Protein AF-K6DZ42-F1 (afdb_monomer_lite)

Structure (mmCIF, N/CA/C/O backbone):
data_AF-K6DZ42-F1
#
_entry.id   AF-K6DZ42-F1
#
loop_
_atom_site.group_PDB
_atom_site.id
_atom_site.type_symbol
_atom_site.label_atom_id
_atom_site.label_alt_id
_atom_site.label_comp_id
_atom_site.label_asym_id
_atom_site.label_entity_id
_atom_site.label_seq_id
_atom_site.pdbx_PDB_ins_code
_atom_site.Cartn_x
_atom_site.Cartn_y
_atom_site.Cartn_z
_atom_site.occupancy
_atom_site.B_iso_or_equiv
_atom_site.auth_seq_id
_atom_site.auth_comp_id
_atom_site.auth_asym_id
_atom_site.auth_atom_id
_atom_site.pdbx_PDB_model_num
ATOM 1 N N . MET A 1 1 ? -9.748 8.668 15.083 1.00 78.50 1 MET A N 1
ATOM 2 C CA . MET A 1 1 ? -9.147 7.581 15.890 1.00 78.50 1 MET A CA 1
ATOM 3 C C . MET A 1 1 ? -9.919 6.314 15.583 1.00 78.50 1 MET A C 1
ATOM 5 O O . MET A 1 1 ? -11.141 6.363 15.628 1.00 78.50 1 MET A O 1
ATOM 9 N N . GLN A 1 2 ? -9.238 5.230 15.219 1.00 89.94 2 GLN A N 1
ATOM 10 C CA . GLN A 1 2 ? -9.863 3.921 15.007 1.00 89.94 2 GLN A CA 1
ATOM 11 C C . GLN A 1 2 ? -9.463 2.996 16.152 1.00 89.94 2 GLN A C 1
ATOM 13 O O . GLN A 1 2 ? -8.294 2.955 16.528 1.00 89.94 2 GLN A O 1
ATOM 18 N N . SER A 1 3 ? -10.427 2.255 16.686 1.00 91.00 3 SER A N 1
ATOM 19 C CA . SER A 1 3 ? -10.203 1.271 17.743 1.00 91.00 3 SER A CA 1
ATOM 20 C C . SER A 1 3 ? -10.689 -0.079 17.245 1.00 91.00 3 SER A C 1
ATOM 22 O O . SER A 1 3 ? -11.864 -0.215 16.910 1.00 91.00 3 SER A O 1
ATOM 24 N N . VAL A 1 4 ? -9.799 -1.063 17.177 1.00 92.56 4 VAL A N 1
ATOM 25 C CA . VAL A 1 4 ? -10.133 -2.428 16.754 1.00 92.56 4 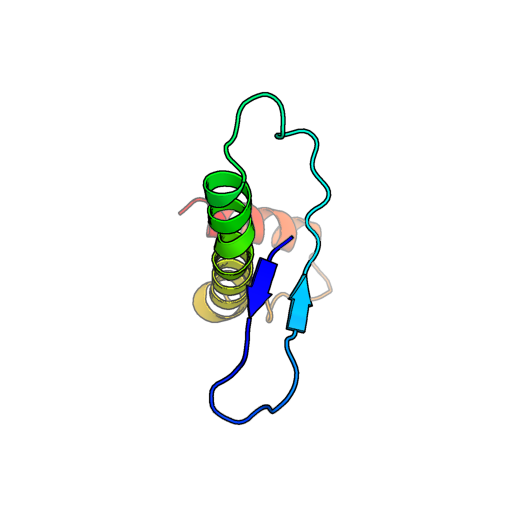VAL A CA 1
ATOM 26 C C . VAL A 1 4 ? -9.805 -3.375 17.895 1.00 92.56 4 VAL A C 1
ATOM 28 O O . VAL A 1 4 ? -8.748 -3.256 18.509 1.00 92.56 4 VAL A O 1
ATOM 31 N N . ARG A 1 5 ? -10.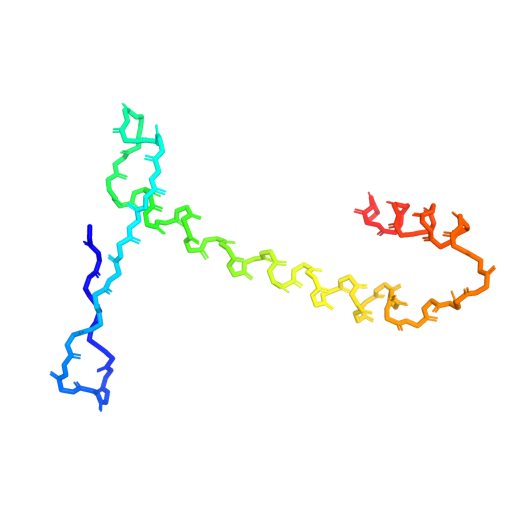705 -4.316 18.179 1.00 94.00 5 ARG A N 1
ATOM 32 C CA . ARG A 1 5 ? -10.439 -5.435 19.082 1.00 94.00 5 ARG A CA 1
ATOM 33 C C . ARG A 1 5 ? -10.355 -6.721 18.253 1.00 94.00 5 ARG A C 1
ATOM 35 O O . ARG A 1 5 ? -11.393 -7.165 17.762 1.00 94.00 5 ARG A O 1
ATOM 42 N N . PRO A 1 6 ? -9.156 -7.292 18.058 1.00 93.50 6 PRO A N 1
ATOM 43 C CA . PRO A 1 6 ? -8.998 -8.598 17.424 1.00 93.50 6 PRO A CA 1
ATOM 44 C C . PRO A 1 6 ? -9.759 -9.695 18.182 1.00 93.50 6 PRO A C 1
ATOM 46 O O . PRO A 1 6 ? -9.929 -9.603 19.398 1.00 93.50 6 PRO A O 1
ATOM 49 N N . ALA A 1 7 ? -10.208 -10.735 17.469 1.00 87.31 7 ALA A N 1
ATOM 50 C CA . ALA A 1 7 ? -11.068 -11.787 18.024 1.00 87.31 7 ALA A CA 1
ATOM 51 C C . ALA A 1 7 ? -10.439 -12.562 19.203 1.00 87.31 7 ALA A C 1
ATOM 53 O O . ALA A 1 7 ? -11.174 -13.086 20.033 1.00 87.31 7 ALA A O 1
ATOM 54 N N . ASP A 1 8 ? -9.112 -12.536 19.336 1.00 92.69 8 ASP A N 1
ATOM 55 C CA . ASP A 1 8 ? -8.362 -13.255 20.373 1.00 92.69 8 ASP A CA 1
ATOM 56 C C . ASP A 1 8 ? -7.640 -12.327 21.366 1.00 92.69 8 ASP A C 1
ATOM 58 O O . ASP A 1 8 ? -6.815 -12.777 22.161 1.00 92.69 8 ASP A O 1
ATOM 62 N N . GLU A 1 9 ? -7.945 -11.025 21.355 1.00 91.44 9 GLU A N 1
ATOM 63 C CA . GLU A 1 9 ? -7.310 -10.051 22.248 1.00 91.44 9 GLU A CA 1
ATOM 64 C C . GLU A 1 9 ? -8.295 -9.419 23.243 1.00 91.44 9 GLU A C 1
ATOM 66 O O . GLU A 1 9 ? -9.480 -9.192 22.968 1.00 91.44 9 GLU A O 1
ATOM 71 N N . LEU A 1 10 ? -7.793 -9.136 24.452 1.00 91.06 10 LEU A N 1
ATOM 72 C CA . LEU A 1 10 ? -8.568 -8.501 25.523 1.00 91.06 10 LEU A CA 1
ATOM 73 C C . LEU A 1 10 ? -8.629 -6.977 25.363 1.00 91.06 10 LEU A C 1
ATOM 75 O O . LEU A 1 10 ? -9.643 -6.360 25.687 1.00 91.06 10 LEU A O 1
ATOM 79 N N . PHE A 1 11 ? -7.547 -6.377 24.870 1.00 92.62 11 PHE A N 1
ATOM 80 C CA . PHE A 1 11 ? -7.392 -4.931 24.776 1.00 92.62 11 PHE A CA 1
ATOM 81 C C . PHE A 1 11 ? -7.696 -4.419 23.366 1.00 92.62 11 PHE A C 1
ATOM 83 O O . PHE A 1 11 ? -7.579 -5.139 22.377 1.00 92.62 11 PHE A O 1
ATOM 90 N N . PHE A 1 12 ? -8.110 -3.155 23.282 1.00 93.06 12 PHE A N 1
ATOM 91 C CA . PHE A 1 12 ? -8.299 -2.478 22.004 1.00 93.06 12 PHE A CA 1
ATOM 92 C C . PHE A 1 12 ? -6.960 -1.975 21.472 1.00 93.06 12 PHE A C 1
ATOM 94 O O . PHE A 1 12 ? -6.179 -1.358 22.198 1.00 93.06 12 PHE A O 1
ATOM 101 N N . ILE A 1 13 ? -6.741 -2.163 20.175 1.00 92.56 13 ILE A N 1
ATOM 102 C CA . ILE A 1 13 ? -5.669 -1.508 19.439 1.00 92.56 13 ILE A CA 1
ATOM 103 C C . ILE A 1 13 ? -6.207 -0.173 18.942 1.00 92.56 13 ILE A C 1
ATOM 105 O O . ILE A 1 13 ? -7.168 -0.114 18.169 1.00 92.56 13 ILE A O 1
ATOM 109 N N . HIS A 1 14 ? -5.570 0.903 19.388 1.00 92.38 14 HIS A N 1
ATOM 110 C CA . HIS A 1 14 ? -5.914 2.260 18.999 1.00 92.38 14 HIS A CA 1
ATOM 111 C C . HIS A 1 14 ? -4.962 2.763 17.918 1.00 92.38 14 HIS A C 1
ATOM 113 O O . HIS A 1 14 ? -3.745 2.748 18.083 1.00 92.38 14 HIS A O 1
ATOM 119 N N . SER A 1 15 ? -5.526 3.225 16.808 1.00 92.12 15 SER A N 1
ATOM 120 C CA . SER A 1 15 ? -4.801 3.798 15.678 1.00 92.12 15 SER A CA 1
ATOM 121 C C . SER A 1 15 ? -5.197 5.253 15.453 1.00 92.12 15 SER A C 1
ATOM 123 O O . SER A 1 15 ? -6.376 5.634 15.508 1.00 92.12 15 SER A O 1
ATOM 125 N N . PHE A 1 16 ? -4.188 6.070 15.171 1.00 92.25 16 PHE A N 1
ATOM 126 C CA . PHE A 1 16 ? -4.325 7.495 14.907 1.00 92.25 16 PHE A CA 1
ATOM 127 C C . PHE A 1 16 ? -3.902 7.785 13.469 1.00 92.25 16 PHE A C 1
ATOM 129 O O . PHE A 1 16 ? -2.870 7.304 13.009 1.00 92.25 16 PHE A O 1
ATOM 136 N N . PHE A 1 17 ? -4.707 8.583 12.771 1.00 90.94 17 PHE A N 1
ATOM 137 C CA . PHE A 1 17 ? -4.444 9.012 11.402 1.00 90.94 17 PHE A CA 1
ATOM 138 C C . PHE A 1 17 ? -4.139 10.502 11.427 1.00 90.94 17 PHE A C 1
ATOM 140 O O . PHE A 1 17 ? -4.954 11.286 11.910 1.00 90.94 17 PHE A O 1
ATOM 147 N N . VAL A 1 18 ? -2.965 10.874 10.925 1.00 91.88 18 VAL A N 1
ATOM 148 C CA . VAL A 1 18 ? -2.545 12.269 10.769 1.00 91.88 18 VAL A CA 1
ATOM 149 C C . VAL A 1 18 ? -2.606 12.588 9.285 1.00 91.88 18 VAL A C 1
ATOM 151 O O . VAL A 1 18 ? -1.949 11.929 8.481 1.00 91.88 18 VAL A O 1
ATOM 154 N N . THR A 1 19 ? -3.429 13.558 8.903 1.00 91.12 19 THR A N 1
ATOM 155 C CA . THR A 1 19 ? -3.666 13.900 7.500 1.00 91.12 19 THR A CA 1
ATOM 156 C C . THR A 1 19 ? -4.016 15.375 7.366 1.00 91.12 19 THR A C 1
ATOM 158 O O . THR A 1 19 ? -4.377 16.000 8.348 1.00 91.12 19 THR A O 1
ATOM 161 N N . LYS A 1 20 ? -3.906 15.924 6.153 1.00 91.88 20 LYS A N 1
ATOM 162 C CA . LYS A 1 20 ? -4.431 17.257 5.801 1.00 91.88 20 LYS A CA 1
ATOM 163 C C . LYS A 1 20 ? -5.790 17.177 5.091 1.00 91.88 20 LYS A C 1
ATOM 165 O O . LYS A 1 20 ? -6.307 18.183 4.622 1.00 91.88 20 LYS A O 1
ATOM 170 N N . LEU A 1 21 ? -6.339 15.968 4.950 1.00 87.81 21 LEU A N 1
ATOM 171 C CA . LEU A 1 21 ? -7.567 15.687 4.198 1.00 87.81 21 LEU A CA 1
ATOM 172 C C . LEU A 1 21 ? -8.854 15.955 4.998 1.00 87.81 21 LEU A C 1
ATOM 174 O O . LEU A 1 21 ? -9.947 15.798 4.462 1.00 87.81 21 LEU A O 1
ATOM 178 N N . GLU A 1 22 ? -8.734 16.385 6.254 1.00 79.81 22 GLU A N 1
ATOM 179 C CA . GLU A 1 22 ? -9.844 16.638 7.187 1.00 79.81 22 GLU A CA 1
ATOM 180 C C . GLU A 1 22 ? -10.910 17.623 6.687 1.00 79.81 22 GLU A C 1
ATOM 182 O O . GLU A 1 22 ? -12.053 17.557 7.125 1.00 79.81 22 GLU A O 1
ATOM 187 N N . VAL A 1 23 ? -10.560 18.523 5.762 1.00 79.31 23 VAL A N 1
ATOM 188 C CA . VAL A 1 23 ? -11.487 19.532 5.223 1.00 79.31 23 VAL A CA 1
ATOM 189 C C . VAL A 1 23 ? -12.431 18.939 4.169 1.00 79.31 23 VAL A C 1
ATOM 191 O O . VAL A 1 23 ? -13.510 19.477 3.936 1.00 79.31 23 VAL A O 1
ATOM 194 N N . THR A 1 24 ? -12.040 17.844 3.510 1.00 86.00 24 THR A N 1
ATOM 195 C CA . THR A 1 24 ? -12.752 17.303 2.334 1.00 86.00 24 THR A CA 1
ATOM 196 C C . THR A 1 24 ? -13.255 15.875 2.542 1.00 86.00 24 THR A C 1
ATOM 198 O O . THR A 1 24 ? -14.178 15.457 1.851 1.00 86.00 24 THR A O 1
ATOM 201 N N . PHE A 1 25 ? -12.680 15.129 3.486 1.00 90.69 25 PHE A N 1
ATOM 202 C CA . PHE A 1 25 ? -12.971 13.712 3.693 1.00 90.69 25 PHE A CA 1
ATOM 203 C C . PHE A 1 25 ? -13.604 13.471 5.060 1.00 90.69 25 PHE A C 1
ATOM 205 O O . PHE A 1 25 ? -13.174 14.050 6.062 1.00 90.69 25 PHE A O 1
ATOM 212 N N . SER A 1 26 ? -14.586 12.568 5.117 1.00 92.62 26 SER A N 1
ATOM 213 C CA . SER A 1 26 ? -15.102 12.093 6.399 1.00 92.62 26 SER A CA 1
ATOM 214 C C . SER A 1 26 ? -14.048 11.234 7.123 1.00 92.62 26 SER A C 1
ATOM 216 O O . SER A 1 26 ? -13.139 10.687 6.486 1.00 92.62 26 SER A O 1
ATOM 218 N N . PRO A 1 27 ? -14.145 11.057 8.453 1.00 90.38 27 PRO A N 1
ATOM 219 C CA . PRO A 1 27 ? -13.273 10.139 9.183 1.00 90.38 27 PRO A CA 1
ATOM 220 C C . PRO A 1 27 ? -13.289 8.706 8.627 1.00 90.38 27 PRO A C 1
ATOM 222 O O . PRO A 1 27 ? -12.243 8.057 8.581 1.00 90.38 27 PRO A O 1
ATOM 225 N N . GLU A 1 28 ? -14.444 8.213 8.180 1.00 90.94 28 GLU A N 1
ATOM 226 C CA . GLU A 1 28 ? -14.593 6.892 7.559 1.00 90.94 28 GLU A CA 1
ATOM 227 C C . GLU A 1 28 ? -13.871 6.826 6.213 1.00 90.94 28 GLU A C 1
ATOM 229 O O . GLU A 1 28 ? -13.183 5.841 5.930 1.00 90.94 28 GLU A O 1
ATOM 234 N N . ASP A 1 29 ? -13.976 7.885 5.409 1.00 92.88 29 ASP A N 1
ATOM 235 C CA . ASP A 1 29 ? -13.267 7.973 4.137 1.00 92.88 29 ASP A CA 1
ATOM 236 C C . ASP A 1 29 ? -11.751 7.999 4.355 1.00 92.88 29 ASP A C 1
ATOM 238 O O . ASP A 1 29 ? -11.028 7.288 3.661 1.00 92.88 29 ASP A O 1
ATOM 242 N N . ILE A 1 30 ? 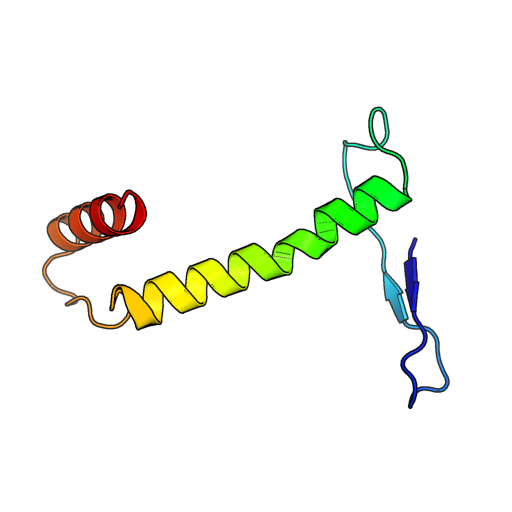-11.259 8.732 5.360 1.00 92.38 30 ILE A N 1
ATOM 243 C CA . ILE A 1 30 ? -9.831 8.753 5.722 1.00 92.38 30 ILE A CA 1
ATOM 244 C C . ILE A 1 30 ? -9.340 7.345 6.079 1.00 92.38 30 ILE A C 1
ATOM 246 O O . ILE A 1 30 ? -8.284 6.920 5.603 1.00 92.38 30 ILE A O 1
ATOM 250 N N . VAL A 1 31 ? -10.100 6.604 6.893 1.00 91.56 31 VAL A N 1
ATOM 251 C CA . VAL A 1 31 ? -9.751 5.222 7.262 1.00 91.56 31 VAL A CA 1
ATOM 252 C C . VAL A 1 31 ? -9.750 4.320 6.027 1.00 91.56 31 VAL A C 1
ATOM 254 O O . VAL A 1 31 ? -8.797 3.563 5.829 1.00 91.56 31 VAL A O 1
ATOM 257 N N . ARG A 1 32 ? -10.769 4.419 5.166 1.00 90.62 32 ARG A N 1
ATOM 258 C CA . ARG A 1 32 ? -10.875 3.622 3.936 1.00 90.62 32 ARG A CA 1
ATOM 259 C C . ARG A 1 32 ? -9.743 3.920 2.955 1.00 90.62 32 ARG A C 1
ATOM 261 O O . ARG A 1 32 ? -9.192 2.992 2.367 1.00 90.62 32 ARG A O 1
ATOM 268 N N . GLU A 1 33 ? -9.369 5.184 2.785 1.00 90.62 33 GLU A N 1
ATOM 269 C CA . GLU A 1 33 ? -8.233 5.560 1.941 1.00 90.62 33 GLU A CA 1
ATOM 270 C C . GLU A 1 33 ? -6.915 5.042 2.520 1.00 90.62 33 GLU A C 1
ATOM 272 O O . GLU A 1 33 ? -6.109 4.468 1.787 1.00 90.62 33 GLU A O 1
ATOM 277 N N . TYR A 1 34 ? -6.710 5.136 3.837 1.00 91.25 34 TYR A N 1
ATOM 278 C CA . TYR A 1 34 ? -5.504 4.588 4.460 1.00 91.25 34 TYR A CA 1
ATOM 279 C C . TYR A 1 34 ? -5.405 3.063 4.310 1.00 91.25 34 TYR A C 1
ATOM 281 O O . TYR A 1 34 ? -4.317 2.530 4.082 1.00 91.25 34 TYR A O 1
ATOM 289 N N . GLN A 1 35 ? -6.530 2.343 4.378 1.00 90.06 35 GLN A N 1
ATOM 290 C CA . GLN A 1 35 ? -6.566 0.888 4.180 1.00 90.06 35 GLN A CA 1
ATOM 291 C C . GLN A 1 35 ? -6.046 0.455 2.799 1.00 90.06 35 GLN A C 1
ATOM 293 O O . GLN A 1 35 ? -5.477 -0.633 2.679 1.00 90.06 35 GLN A O 1
ATOM 298 N N . LYS A 1 36 ? -6.130 1.314 1.772 1.00 90.69 36 LYS A N 1
ATOM 299 C CA . LYS A 1 36 ? -5.567 1.035 0.438 1.00 90.69 36 LYS A CA 1
ATOM 300 C C . LYS A 1 36 ? -4.036 0.967 0.419 1.00 90.69 36 LYS A C 1
ATOM 302 O O . LYS A 1 36 ? -3.472 0.508 -0.572 1.00 90.69 36 LYS A O 1
ATOM 307 N N . ARG A 1 37 ? -3.338 1.332 1.504 1.00 90.62 37 ARG A N 1
ATOM 308 C CA . ARG A 1 37 ? -1.883 1.124 1.638 1.00 90.62 37 ARG A CA 1
ATOM 309 C C . ARG A 1 37 ? -1.483 -0.335 1.380 1.00 90.62 37 ARG A C 1
ATOM 311 O O . ARG A 1 37 ? -0.434 -0.577 0.790 1.00 90.62 37 ARG A O 1
ATOM 318 N N . GLY A 1 38 ? -2.315 -1.301 1.776 1.00 91.19 38 GLY A N 1
ATOM 319 C CA . GLY A 1 38 ? -2.055 -2.723 1.518 1.00 91.19 38 GLY A CA 1
ATOM 320 C C . GLY A 1 38 ? -1.976 -3.066 0.026 1.00 91.19 38 GLY A C 1
ATOM 321 O O . GLY A 1 38 ? -1.211 -3.943 -0.367 1.00 91.19 38 GLY A O 1
ATOM 322 N N . THR A 1 39 ? -2.695 -2.331 -0.823 1.00 92.94 39 THR A N 1
ATOM 323 C CA . THR A 1 39 ? -2.635 -2.495 -2.280 1.00 92.94 39 THR A CA 1
ATOM 324 C C . THR A 1 39 ? -1.246 -2.161 -2.820 1.00 92.94 39 THR A C 1
ATOM 326 O O . THR A 1 39 ? -0.730 -2.889 -3.663 1.00 92.94 39 THR A O 1
ATOM 329 N N . MET A 1 40 ? -0.594 -1.123 -2.283 1.00 90.06 40 MET A N 1
ATOM 330 C CA . MET A 1 40 ? 0.768 -0.762 -2.689 1.00 90.06 40 MET A CA 1
ATOM 331 C C . MET A 1 40 ? 1.776 -1.879 -2.376 1.00 90.06 40 MET A C 1
ATOM 333 O O . MET A 1 40 ? 2.642 -2.179 -3.194 1.00 90.06 40 MET A O 1
ATOM 337 N N . GLU A 1 41 ? 1.639 -2.547 -1.227 1.00 93.75 41 GLU A N 1
ATOM 338 C CA . GLU A 1 41 ? 2.476 -3.707 -0.879 1.00 93.75 41 GLU A CA 1
ATOM 339 C C . GLU A 1 41 ? 2.278 -4.874 -1.855 1.00 93.75 41 GLU A C 1
ATOM 341 O O . GLU A 1 41 ? 3.234 -5.571 -2.200 1.00 93.75 41 GLU A O 1
ATOM 346 N N . ASN A 1 42 ? 1.050 -5.082 -2.336 1.00 93.81 42 ASN A N 1
ATOM 347 C CA . ASN A 1 42 ? 0.781 -6.099 -3.349 1.00 93.81 42 ASN A CA 1
ATOM 348 C C . ASN A 1 42 ? 1.442 -5.748 -4.687 1.00 93.81 42 ASN A C 1
ATOM 350 O O . ASN A 1 42 ? 2.086 -6.619 -5.267 1.00 93.81 42 ASN A O 1
ATOM 354 N N . TYR A 1 43 ? 1.394 -4.485 -5.121 1.00 91.81 43 TYR A N 1
ATOM 355 C CA . TYR A 1 43 ? 2.106 -4.046 -6.328 1.00 91.81 43 TYR A CA 1
ATOM 356 C C . TYR A 1 43 ?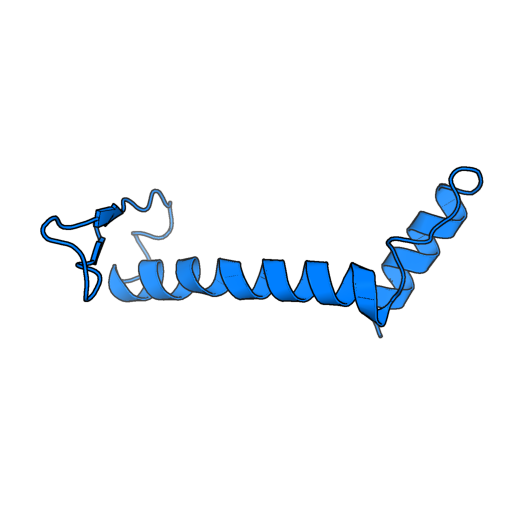 3.620 -4.231 -6.215 1.00 91.81 43 TYR A C 1
ATOM 358 O O . TYR A 1 43 ? 4.255 -4.675 -7.165 1.00 91.81 43 TYR A O 1
ATOM 366 N N . ILE A 1 44 ? 4.217 -3.973 -5.047 1.00 92.50 44 ILE A N 1
ATOM 367 C CA . ILE A 1 44 ? 5.650 -4.227 -4.825 1.00 92.50 44 ILE A CA 1
ATOM 368 C C . ILE A 1 44 ? 5.967 -5.724 -4.936 1.00 92.50 44 ILE A C 1
ATOM 370 O O . ILE A 1 44 ? 6.982 -6.100 -5.528 1.00 92.50 44 ILE A O 1
ATOM 374 N N . LYS A 1 45 ? 5.121 -6.592 -4.369 1.00 94.56 45 LYS A N 1
ATOM 375 C CA . LYS A 1 45 ? 5.292 -8.051 -4.475 1.00 94.56 45 LYS A CA 1
ATOM 376 C C . LYS A 1 45 ? 5.179 -8.520 -5.921 1.00 94.56 45 LYS A C 1
ATOM 378 O O . LYS A 1 45 ? 5.993 -9.330 -6.352 1.00 94.56 45 LYS A O 1
ATOM 383 N N . GLU A 1 46 ? 4.210 -8.004 -6.665 1.00 93.44 46 GLU A N 1
ATOM 384 C CA . GLU A 1 46 ? 4.022 -8.320 -8.079 1.00 93.44 46 GLU A CA 1
ATOM 385 C C . GLU A 1 46 ? 5.201 -7.834 -8.928 1.00 93.44 46 GLU A C 1
ATOM 387 O O . GLU A 1 46 ? 5.768 -8.607 -9.694 1.00 93.44 46 GLU A O 1
ATOM 392 N N . ALA A 1 47 ? 5.656 -6.598 -8.720 1.00 93.75 47 ALA A N 1
ATOM 393 C CA . ALA A 1 47 ? 6.832 -6.041 -9.380 1.00 93.75 47 ALA A CA 1
ATOM 394 C C . ALA A 1 47 ? 8.074 -6.928 -9.175 1.00 93.75 47 ALA A C 1
ATOM 396 O O . ALA A 1 47 ? 8.802 -7.237 -10.118 1.00 93.75 47 ALA A O 1
ATOM 397 N N . LYS A 1 48 ? 8.294 -7.413 -7.949 1.00 94.06 48 LYS A N 1
ATOM 398 C CA . LYS A 1 48 ? 9.395 -8.338 -7.654 1.00 94.06 48 LYS A CA 1
ATOM 399 C C . LYS A 1 48 ? 9.197 -9.696 -8.323 1.00 94.06 48 LYS A C 1
ATOM 401 O O . LYS A 1 48 ? 10.086 -10.141 -9.033 1.00 94.06 48 LYS A O 1
ATOM 406 N N . ASN A 1 49 ? 8.043 -10.329 -8.132 1.00 93.12 49 ASN A N 1
ATOM 407 C CA . ASN A 1 49 ? 7.833 -11.726 -8.517 1.00 93.12 49 ASN A CA 1
ATOM 408 C C . ASN A 1 49 ? 7.484 -11.899 -10.003 1.00 93.12 49 ASN A C 1
ATOM 410 O O . ASN A 1 49 ? 8.078 -12.733 -10.683 1.00 93.12 49 ASN A O 1
ATOM 414 N N . SER A 1 50 ? 6.528 -11.121 -10.508 1.00 91.06 50 SER A N 1
ATOM 415 C CA . SER A 1 50 ? 5.990 -11.241 -11.869 1.00 91.06 50 SER A CA 1
ATOM 416 C C . SER A 1 50 ? 6.915 -10.608 -12.906 1.00 91.06 50 SER A C 1
ATOM 418 O O . SER A 1 50 ? 7.114 -11.172 -13.979 1.00 91.06 50 SER A O 1
ATOM 420 N N . PHE A 1 51 ? 7.545 -9.478 -12.567 1.00 91.19 51 PHE A N 1
ATOM 421 C CA . PHE A 1 51 ? 8.463 -8.760 -13.464 1.00 91.19 51 PHE A CA 1
ATOM 422 C C . PHE A 1 51 ? 9.947 -9.018 -13.159 1.00 91.19 51 PHE A C 1
ATOM 424 O O . PHE A 1 51 ? 10.825 -8.471 -13.831 1.00 91.19 51 PHE A O 1
ATOM 431 N N . ARG A 1 52 ? 10.242 -9.889 -12.180 1.00 91.38 52 ARG A N 1
ATOM 432 C CA . ARG A 1 52 ? 11.597 -10.339 -11.804 1.00 91.38 52 ARG A CA 1
ATOM 433 C C . ARG A 1 52 ? 12.560 -9.188 -11.503 1.00 91.38 52 ARG A C 1
ATOM 435 O O . ARG A 1 52 ? 13.755 -9.264 -11.806 1.00 91.38 52 ARG A O 1
ATOM 442 N N . LEU A 1 53 ? 12.047 -8.101 -10.923 1.00 92.75 53 LEU A N 1
ATOM 443 C CA . LEU A 1 53 ? 12.872 -6.949 -10.549 1.00 92.75 53 LEU A CA 1
ATOM 444 C C . LEU A 1 53 ? 13.846 -7.274 -9.406 1.00 92.75 53 LEU A C 1
ATOM 446 O O . LEU A 1 53 ? 14.845 -6.585 -9.227 1.00 92.75 53 LEU A O 1
ATOM 450 N N . ASP A 1 54 ? 13.594 -8.349 -8.660 1.00 93.12 54 ASP A N 1
ATOM 451 C CA . ASP A 1 54 ? 14.501 -8.897 -7.649 1.00 93.12 54 ASP A CA 1
ATOM 452 C C . ASP A 1 54 ? 15.760 -9.559 -8.246 1.00 93.12 54 ASP A C 1
ATOM 454 O O . ASP A 1 54 ? 16.739 -9.768 -7.535 1.00 93.12 54 ASP A O 1
ATOM 458 N N . GLN A 1 55 ? 15.755 -9.866 -9.548 1.00 92.06 55 GLN A N 1
ATOM 459 C CA . GLN A 1 55 ? 16.818 -10.604 -10.246 1.00 92.06 55 GLN A CA 1
ATOM 460 C C . GLN A 1 55 ? 17.610 -9.733 -11.230 1.00 92.06 55 GLN A C 1
ATOM 462 O O . GLN A 1 55 ? 18.285 -10.235 -12.134 1.00 92.06 55 GLN 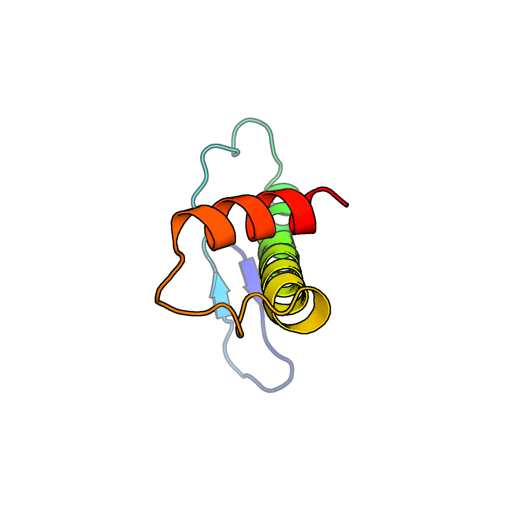A O 1
ATOM 467 N N . MET A 1 56 ? 17.530 -8.412 -11.086 1.00 90.88 56 MET A N 1
ATOM 468 C CA . MET A 1 56 ? 18.315 -7.489 -11.900 1.00 90.88 56 MET A CA 1
ATOM 469 C C . MET A 1 56 ? 19.796 -7.536 -11.510 1.00 90.88 56 MET A C 1
ATOM 471 O O . MET A 1 56 ? 20.149 -7.629 -10.338 1.00 90.88 56 MET A O 1
ATOM 475 N N . ASN A 1 57 ? 20.683 -7.470 -12.505 1.00 92.06 57 ASN A N 1
ATOM 476 C CA . ASN A 1 57 ? 22.124 -7.510 -12.253 1.00 92.06 57 ASN A CA 1
ATOM 477 C C . ASN A 1 57 ? 22.624 -6.196 -11.618 1.00 92.06 57 ASN A C 1
ATOM 479 O O . ASN A 1 57 ? 22.038 -5.141 -11.828 1.00 92.06 57 ASN A O 1
ATOM 483 N N . SER A 1 58 ? 23.739 -6.226 -10.892 1.00 91.38 58 SER A N 1
ATOM 484 C CA . SER A 1 58 ? 24.305 -5.040 -10.225 1.00 91.38 58 SER A CA 1
ATOM 485 C C . SER A 1 58 ? 25.203 -4.174 -11.117 1.00 91.38 58 SER A C 1
ATOM 487 O O . SER A 1 58 ? 25.675 -3.133 -10.676 1.00 91.38 58 SER A O 1
ATOM 489 N N . HIS A 1 59 ? 25.475 -4.583 -12.358 1.00 93.00 59 HIS A N 1
ATOM 490 C CA . HIS A 1 59 ? 26.455 -3.915 -13.224 1.00 93.00 59 HIS A CA 1
ATOM 491 C C . HIS A 1 59 ? 25.821 -2.963 -14.248 1.00 93.00 59 HIS A C 1
ATOM 493 O O . HIS A 1 59 ? 26.523 -2.146 -14.838 1.00 93.00 59 HIS A O 1
ATOM 499 N N . SER A 1 60 ? 24.507 -3.039 -14.469 1.00 94.00 60 SER A N 1
ATOM 500 C CA . SER A 1 60 ? 23.807 -2.287 -15.519 1.00 94.00 60 SER A CA 1
ATOM 501 C C . SER A 1 60 ? 22.671 -1.423 -14.969 1.00 94.00 60 SER A C 1
ATOM 503 O O . SER A 1 60 ? 21.533 -1.524 -15.422 1.00 94.00 60 SER A O 1
ATOM 505 N N . PHE A 1 61 ? 22.977 -0.546 -14.009 1.00 92.81 61 PHE A N 1
ATOM 506 C CA . PHE A 1 61 ? 21.984 0.296 -13.323 1.00 92.81 61 PHE A CA 1
ATOM 507 C C . PHE A 1 61 ? 21.062 1.078 -14.271 1.00 92.81 61 PHE A C 1
ATOM 509 O O . PHE A 1 61 ? 19.849 0.982 -14.128 1.00 92.81 61 PHE A O 1
ATOM 516 N N . GLN A 1 62 ? 21.606 1.770 -15.279 1.00 95.81 62 GLN A N 1
ATOM 517 C CA . GLN A 1 62 ? 20.798 2.547 -16.234 1.00 95.81 62 GLN A CA 1
ATOM 518 C C . GLN A 1 62 ? 19.849 1.665 -17.060 1.00 95.81 62 GLN A C 1
ATOM 520 O O . GLN A 1 62 ? 18.677 1.986 -17.237 1.00 95.81 62 GLN A O 1
ATOM 525 N N . VAL A 1 63 ? 20.335 0.517 -17.544 1.00 94.62 63 VAL A N 1
ATOM 526 C CA . VAL A 1 63 ? 19.509 -0.434 -18.306 1.00 94.62 63 VAL A CA 1
ATOM 527 C C . VAL A 1 63 ? 18.413 -1.018 -17.417 1.00 94.62 63 VAL A C 1
ATOM 529 O O . VAL A 1 63 ? 17.277 -1.185 -17.860 1.00 94.62 63 VAL A O 1
ATOM 532 N N . ASN A 1 64 ? 18.733 -1.317 -16.158 1.00 94.75 64 ASN A N 1
ATOM 533 C CA . ASN A 1 64 ? 17.766 -1.834 -15.201 1.00 94.75 64 ASN A CA 1
ATOM 534 C C . ASN A 1 64 ? 16.688 -0.805 -14.860 1.00 94.75 64 ASN A C 1
ATOM 536 O O . ASN A 1 64 ? 15.515 -1.154 -14.796 1.00 94.75 64 ASN A O 1
ATOM 540 N N . GLU A 1 65 ? 17.057 0.461 -14.708 1.00 93.56 65 GLU A N 1
ATOM 541 C CA . GLU A 1 65 ? 16.103 1.535 -14.455 1.00 93.56 65 GLU A CA 1
ATOM 542 C C . GLU A 1 65 ? 15.069 1.644 -15.589 1.00 93.56 65 GLU A C 1
ATOM 544 O O . GLU A 1 65 ? 13.864 1.608 -15.339 1.00 93.56 65 GLU A O 1
ATOM 549 N N . VAL A 1 66 ? 15.524 1.670 -16.848 1.00 94.31 66 VAL A N 1
ATOM 550 C CA . VAL A 1 66 ? 14.635 1.727 -18.023 1.00 94.31 66 VAL A CA 1
ATOM 551 C C . VAL A 1 66 ? 13.765 0.473 -18.130 1.00 94.31 66 VAL A C 1
ATOM 553 O O . VAL A 1 66 ? 12.563 0.573 -18.375 1.00 94.31 66 VAL A O 1
ATOM 556 N N . ARG A 1 67 ? 14.341 -0.716 -17.907 1.00 92.69 67 ARG A N 1
ATOM 557 C CA . ARG A 1 67 ? 13.587 -1.980 -17.904 1.00 92.69 67 ARG A CA 1
ATOM 558 C C . ARG A 1 67 ? 12.504 -1.994 -16.833 1.00 92.69 67 ARG A C 1
ATOM 560 O O . ARG A 1 67 ? 11.397 -2.430 -17.129 1.00 92.69 67 ARG A O 1
ATOM 567 N N . MET A 1 68 ? 12.802 -1.521 -15.624 1.00 92.62 68 MET A N 1
ATOM 568 C CA . MET A 1 68 ? 11.816 -1.395 -14.553 1.00 92.62 68 MET A CA 1
ATOM 569 C C . MET A 1 68 ? 10.684 -0.455 -14.971 1.00 92.62 68 MET A C 1
ATOM 571 O O . MET A 1 68 ? 9.526 -0.853 -14.904 1.00 92.62 68 MET A O 1
ATOM 575 N N . MET A 1 69 ? 11.011 0.753 -15.444 1.00 92.56 69 MET A N 1
ATOM 576 C CA . MET A 1 69 ? 10.004 1.728 -15.875 1.00 92.56 69 MET A CA 1
ATOM 577 C C . MET A 1 69 ? 9.085 1.157 -16.958 1.00 92.56 69 MET A C 1
ATOM 579 O O . MET A 1 69 ? 7.870 1.261 -16.837 1.00 92.56 69 MET A O 1
ATOM 583 N N . LEU A 1 70 ? 9.648 0.511 -17.984 1.00 92.62 70 LEU A N 1
ATOM 584 C CA . LEU A 1 70 ? 8.857 -0.064 -19.071 1.00 92.62 70 LEU A CA 1
ATOM 585 C C . LEU A 1 70 ? 7.997 -1.247 -18.605 1.00 92.62 70 LEU A C 1
ATOM 587 O O . LEU A 1 70 ? 6.853 -1.358 -19.026 1.00 92.62 70 LEU A O 1
ATOM 591 N N . SER A 1 71 ? 8.527 -2.097 -17.720 1.00 90.44 71 SER A N 1
ATOM 592 C CA . SER A 1 71 ? 7.809 -3.284 -17.229 1.00 90.44 71 SER A CA 1
ATOM 593 C C . SER A 1 71 ? 6.586 -2.925 -16.383 1.00 90.44 71 SER A C 1
ATOM 595 O O . SER A 1 71 ? 5.639 -3.692 -16.343 1.00 90.44 71 SER A O 1
ATOM 597 N N . LEU A 1 72 ? 6.595 -1.770 -15.712 1.00 88.75 72 LEU A N 1
ATOM 598 C CA . LEU A 1 72 ? 5.480 -1.313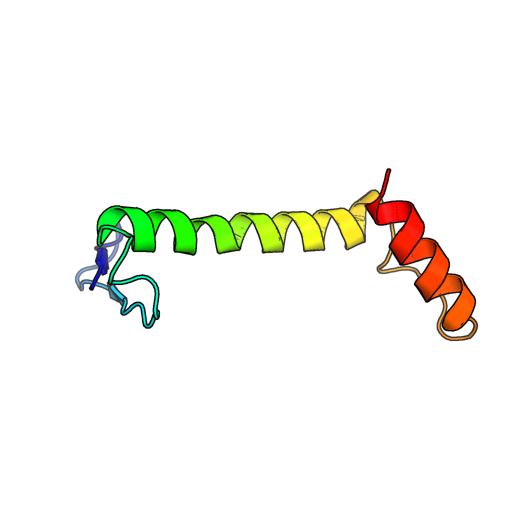 -14.873 1.00 88.75 72 LEU A CA 1
ATOM 599 C C . LEU A 1 72 ? 4.418 -0.511 -15.647 1.00 88.75 72 LEU A C 1
ATOM 601 O O . LEU A 1 72 ? 3.396 -0.150 -15.068 1.00 88.75 72 LEU A O 1
ATOM 605 N N . LEU A 1 73 ? 4.664 -0.191 -16.923 1.00 86.94 73 LEU A N 1
ATOM 606 C CA . LEU A 1 73 ? 3.720 0.524 -17.794 1.00 86.94 73 LEU A CA 1
ATOM 607 C C . LEU A 1 73 ? 2.812 -0.409 -18.605 1.00 86.94 73 LEU A C 1
ATOM 609 O O . LEU A 1 73 ? 1.831 0.064 -19.179 1.00 86.94 73 LEU A O 1
ATOM 613 N N . THR A 1 74 ? 3.172 -1.688 -18.704 1.00 67.31 74 THR A N 1
ATOM 614 C CA . THR A 1 74 ? 2.475 -2.713 -19.493 1.00 67.31 74 THR A CA 1
ATOM 615 C C . THR A 1 74 ? 1.619 -3.595 -18.609 1.00 67.31 74 THR A C 1
ATOM 617 O O . THR A 1 74 ? 0.460 -3.850 -18.996 1.00 67.31 74 THR A O 1
#

Sequence (74 aa):
MQSVRPADELFFIHSFFVTKLEVTFSPEDIVREYQKRGTMENYIKEAKNSFRLDQMNSHSFQVNEVRMMLSLLT

InterPro domains:
  IPR025668 Transposase DDE domain [PF13701] (2-73)

Organism: NCBI:txid1117379

pLDDT: mean 91.06, std 4.14, range [67.31, 95.81]

Secondary structure (DSSP, 8-state):
-EEE--TT-SSPEEE----SGGGTS-HHHHHHHHHTHHHHHHHHHHHHHTS-GGG--SS-HHHHHHHHHHHTT-

Radius of gyration: 19.03 Å; chains: 1; bounding box: 42×33×45 Å

Foldseek 3Di:
DDWDDPPPDDGIDDDDDDDPCVVPDDPVRSVVVVVCVVVVVVVVVCLCPVLVLVVDDPPCVPVSVVSSVVSSVD